Protein AF-A0A2N9N062-F1 (afdb_monomer)

Secondary structure (DSSP, 8-state):
-HHHHHHHHHHHHH-HHHHHHHIIIIIS---HHHHHHHHTS-HHHHHHHHHHHHHHHHHHHHHT--

Solvent-accessible surface area (backbone atoms only — not comparable to full-atom values): 3668 Å² total; per-residue (Å²): 110,72,68,58,54,56,50,41,60,52,38,34,75,76,40,50,66,38,33,50,51,46,46,38,39,71,75,64,64,40,52,51,61,58,44,10,61,79,66,75,50,54,40,71,53,42,51,51,43,47,55,53,40,51,52,49,53,50,52,58,64,57,68,68,59,129

Structure (mmCIF, N/CA/C/O backbone):
data_AF-A0A2N9N062-F1
#
_entry.id   AF-A0A2N9N062-F1
#
loop_
_atom_site.group_PDB
_atom_site.id
_atom_site.type_symbol
_atom_site.label_atom_id
_atom_site.label_alt_id
_atom_site.label_comp_id
_atom_site.label_asym_id
_atom_site.label_entity_id
_atom_site.label_seq_id
_atom_site.pdbx_PDB_ins_code
_atom_site.Cartn_x
_atom_site.Cartn_y
_atom_site.Cartn_z
_atom_site.occupancy
_atom_site.B_iso_or_equiv
_atom_site.auth_seq_id
_atom_site.auth_comp_id
_atom_site.auth_asym_id
_atom_site.auth_atom_id
_atom_site.pdbx_PDB_model_num
ATOM 1 N N . MET A 1 1 ? 1.592 7.805 -14.119 1.00 61.69 1 MET A N 1
ATOM 2 C CA . MET A 1 1 ? 0.475 6.911 -13.736 1.00 61.69 1 MET A CA 1
ATOM 3 C C . MET A 1 1 ? 0.617 5.536 -14.385 1.00 61.69 1 MET A C 1
ATOM 5 O O . MET A 1 1 ? 0.609 4.562 -13.654 1.00 61.69 1 MET A O 1
ATOM 9 N N . LEU A 1 2 ? 0.885 5.451 -15.699 1.00 75.12 2 LEU A N 1
ATOM 10 C CA . LEU A 1 2 ? 1.064 4.174 -16.417 1.00 75.12 2 LEU A CA 1
ATOM 11 C C . LEU A 1 2 ? 2.138 3.236 -15.821 1.00 75.12 2 LEU A C 1
ATOM 13 O O . LEU A 1 2 ? 1.951 2.028 -15.771 1.00 75.12 2 LEU A O 1
ATOM 17 N N . GLU A 1 3 ? 3.268 3.781 -15.361 1.00 85.94 3 GLU A N 1
ATOM 18 C CA . GLU A 1 3 ? 4.365 2.964 -14.816 1.00 85.94 3 GLU A CA 1
ATOM 19 C C . GLU A 1 3 ? 4.031 2.324 -13.466 1.00 85.94 3 GLU A C 1
ATOM 21 O O . GLU A 1 3 ? 4.457 1.199 -13.206 1.00 85.94 3 GLU A O 1
ATOM 26 N N . LEU A 1 4 ? 3.254 3.023 -12.631 1.00 86.81 4 LEU A N 1
ATOM 27 C CA . LEU A 1 4 ? 2.781 2.503 -11.350 1.00 86.81 4 LEU A CA 1
ATOM 28 C C . LEU A 1 4 ? 1.730 1.413 -11.568 1.00 86.81 4 LEU A C 1
ATOM 30 O O . LEU A 1 4 ? 1.814 0.375 -10.924 1.00 86.81 4 LEU A O 1
ATOM 34 N N . ASP A 1 5 ? 0.806 1.613 -12.510 1.00 88.44 5 ASP A N 1
ATOM 35 C CA . ASP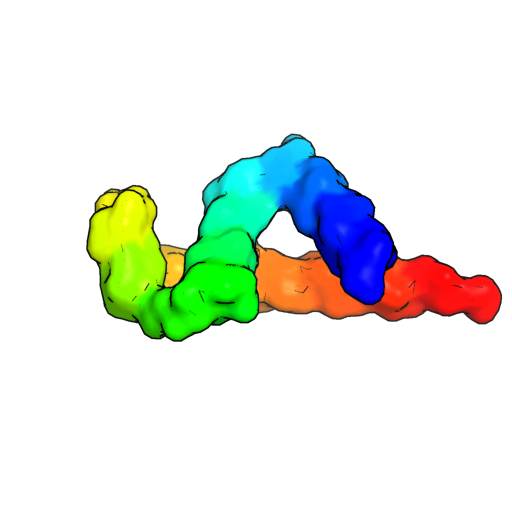 A 1 5 ? -0.177 0.594 -12.897 1.00 88.44 5 ASP A CA 1
ATOM 36 C C . ASP A 1 5 ? 0.504 -0.693 -13.373 1.00 88.44 5 ASP A C 1
ATOM 38 O O . ASP A 1 5 ? 0.151 -1.789 -12.945 1.00 88.44 5 ASP A O 1
ATOM 42 N N . GLU A 1 6 ? 1.522 -0.585 -14.229 1.00 92.69 6 GLU A N 1
ATOM 43 C CA . GLU A 1 6 ? 2.271 -1.755 -14.697 1.00 92.69 6 GLU A CA 1
ATOM 44 C C . GLU A 1 6 ? 3.072 -2.428 -13.573 1.00 92.69 6 GLU A C 1
ATOM 46 O O . GLU A 1 6 ? 3.143 -3.657 -13.518 1.00 92.69 6 GLU A O 1
ATOM 51 N N . ALA A 1 7 ? 3.653 -1.650 -12.654 1.00 94.25 7 ALA A N 1
ATOM 52 C CA . ALA A 1 7 ? 4.310 -2.196 -11.468 1.00 94.25 7 ALA A CA 1
ATOM 53 C C . ALA A 1 7 ? 3.306 -2.910 -10.545 1.00 94.25 7 ALA A C 1
ATOM 55 O O . ALA A 1 7 ? 3.602 -3.993 -10.047 1.00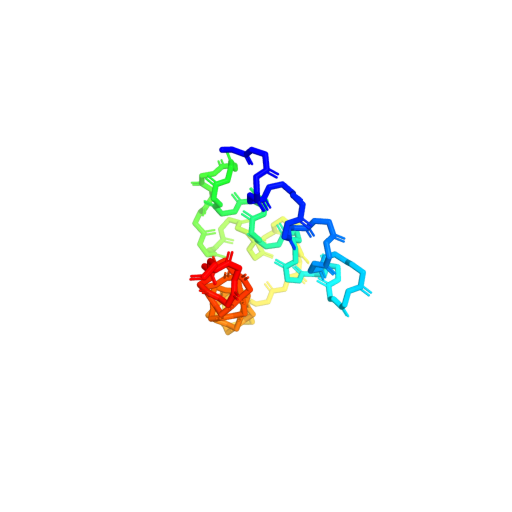 94.25 7 ALA A O 1
ATOM 56 N N . LEU A 1 8 ? 2.097 -2.371 -10.375 1.00 94.62 8 LEU A N 1
ATOM 57 C CA . LEU A 1 8 ? 1.035 -2.997 -9.586 1.00 94.62 8 LEU A CA 1
ATOM 58 C C . LEU A 1 8 ? 0.519 -4.287 -10.217 1.00 94.62 8 LEU A C 1
ATOM 60 O O . LEU A 1 8 ? 0.400 -5.282 -9.513 1.00 94.62 8 LEU A O 1
ATOM 64 N N . LYS A 1 9 ? 0.328 -4.333 -11.541 1.00 95.19 9 LYS A N 1
ATOM 65 C CA . LYS A 1 9 ? -0.006 -5.583 -12.249 1.00 95.19 9 LYS A CA 1
ATOM 66 C C . LYS A 1 9 ? 1.066 -6.659 -12.073 1.00 95.19 9 LYS A C 1
ATOM 68 O O . LYS A 1 9 ? 0.756 -7.848 -12.063 1.00 95.19 9 LYS A O 1
ATOM 73 N N . ARG A 1 10 ? 2.344 -6.274 -11.976 1.00 96.50 10 ARG A N 1
ATOM 74 C CA . ARG A 1 10 ? 3.443 -7.211 -11.677 1.00 96.50 10 ARG A CA 1
ATOM 75 C C . ARG A 1 10 ? 3.396 -7.660 -10.222 1.00 96.50 10 ARG A C 1
ATOM 77 O O . ARG A 1 10 ? 3.492 -8.859 -9.976 1.00 96.50 10 ARG A O 1
ATOM 84 N N . LEU A 1 11 ? 3.199 -6.728 -9.290 1.00 97.06 11 LEU A N 1
ATOM 85 C CA . LEU A 1 11 ? 3.058 -7.037 -7.871 1.00 97.06 11 LEU A CA 1
ATOM 86 C C . LEU A 1 11 ? 1.885 -7.988 -7.626 1.00 97.06 11 LEU A C 1
ATOM 88 O O . LEU A 1 11 ? 2.052 -8.955 -6.902 1.00 97.06 11 LEU A O 1
ATOM 92 N N . GLU A 1 12 ? 0.743 -7.781 -8.279 1.00 97.62 12 GLU A N 1
ATOM 93 C CA . GLU A 1 12 ? -0.433 -8.651 -8.174 1.00 97.62 12 GLU A CA 1
ATOM 94 C C . GLU A 1 12 ? -0.126 -10.101 -8.563 1.00 97.62 12 GLU A C 1
ATOM 96 O O . GLU A 1 12 ? -0.603 -11.029 -7.918 1.00 97.62 12 GLU A O 1
ATOM 101 N N . ARG A 1 13 ? 0.721 -10.318 -9.575 1.00 97.75 13 ARG A N 1
ATOM 102 C CA . ARG A 1 13 ? 1.148 -11.668 -9.977 1.00 97.75 13 ARG A CA 1
ATOM 103 C C . ARG A 1 13 ? 2.101 -12.320 -8.974 1.00 97.75 13 ARG A C 1
ATOM 105 O O . ARG A 1 13 ? 2.197 -13.543 -8.960 1.00 97.75 13 ARG A O 1
ATOM 112 N N . ILE A 1 14 ? 2.827 -11.525 -8.190 1.00 97.31 14 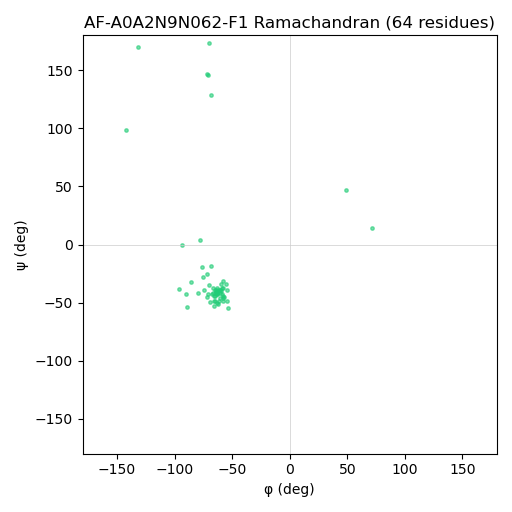ILE A N 1
ATOM 113 C CA . ILE A 1 14 ? 3.799 -11.998 -7.193 1.00 97.31 14 ILE A CA 1
ATOM 114 C C . ILE A 1 14 ? 3.106 -12.230 -5.846 1.00 97.31 14 ILE A C 1
ATOM 116 O O . ILE A 1 14 ? 3.207 -13.312 -5.274 1.00 97.31 14 ILE A O 1
ATOM 120 N N . ASP A 1 15 ? 2.401 -11.216 -5.346 1.00 97.81 15 ASP A N 1
ATOM 121 C CA . ASP A 1 15 ? 1.599 -11.254 -4.127 1.00 97.81 15 ASP A CA 1
ATOM 122 C C . ASP A 1 15 ? 0.307 -10.423 -4.331 1.00 97.81 15 ASP A C 1
ATOM 124 O O . ASP A 1 15 ? 0.302 -9.193 -4.174 1.00 97.81 15 ASP A O 1
ATOM 128 N N . PRO A 1 16 ? -0.822 -11.090 -4.649 1.00 97.69 16 PRO A N 1
ATOM 129 C CA . PRO A 1 16 ? -2.114 -10.432 -4.851 1.00 97.69 16 PRO A CA 1
ATOM 130 C C . PRO A 1 16 ? -2.592 -9.636 -3.633 1.00 97.69 16 PRO A C 1
ATOM 132 O O . PRO A 1 16 ? -3.268 -8.616 -3.764 1.00 97.69 16 PRO A O 1
ATOM 135 N N . ARG A 1 17 ? -2.239 -10.077 -2.423 1.00 97.56 17 ARG A N 1
ATOM 136 C CA . ARG A 1 17 ? -2.663 -9.430 -1.179 1.00 97.56 17 ARG A CA 1
ATOM 137 C C . ARG A 1 17 ? -1.896 -8.130 -0.961 1.00 97.56 17 ARG A C 1
ATOM 139 O O . ARG A 1 17 ? -2.505 -7.151 -0.541 1.00 97.56 17 ARG A O 1
ATOM 146 N N . GLN A 1 18 ? -0.602 -8.085 -1.270 1.00 98.25 18 GLN A N 1
ATOM 147 C CA . GLN A 1 18 ? 0.166 -6.837 -1.242 1.00 98.25 18 GLN A CA 1
ATOM 148 C C . GLN A 1 18 ? -0.351 -5.828 -2.267 1.00 98.25 18 GLN A C 1
ATOM 150 O O . GLN A 1 18 ? -0.530 -4.661 -1.914 1.00 98.25 18 GLN A O 1
ATOM 155 N N . SER A 1 19 ? -0.665 -6.277 -3.488 1.00 97.88 19 SER A N 1
ATOM 156 C CA . SER A 1 19 ? -1.300 -5.421 -4.500 1.00 97.88 19 SER A CA 1
ATOM 157 C C . SER A 1 19 ? -2.624 -4.846 -3.991 1.00 97.88 19 SER A C 1
ATOM 159 O O . SER A 1 19 ? -2.814 -3.629 -3.984 1.00 97.88 19 SER A O 1
ATOM 161 N N . ARG A 1 20 ? -3.491 -5.697 -3.425 1.00 97.94 20 ARG A N 1
ATOM 162 C CA . ARG A 1 20 ? -4.779 -5.269 -2.867 1.00 97.94 20 ARG A CA 1
ATOM 163 C C . ARG A 1 20 ? -4.640 -4.265 -1.721 1.00 97.94 20 ARG A C 1
ATOM 165 O O . ARG A 1 20 ? -5.414 -3.314 -1.640 1.00 97.94 20 ARG A O 1
ATOM 172 N N . ILE A 1 21 ? -3.651 -4.446 -0.844 1.00 98.31 21 ILE A N 1
ATOM 173 C CA . ILE A 1 21 ? -3.352 -3.479 0.222 1.00 98.31 21 ILE A CA 1
ATOM 174 C C . ILE A 1 21 ? -2.935 -2.134 -0.379 1.00 98.31 21 ILE A C 1
ATOM 176 O O . ILE A 1 21 ? -3.334 -1.092 0.141 1.00 98.31 21 ILE A O 1
ATOM 180 N N . VAL A 1 22 ? -2.164 -2.129 -1.472 1.00 96.75 22 VAL A N 1
ATOM 181 C CA . VAL A 1 22 ? -1.782 -0.879 -2.140 1.00 96.75 22 VAL A CA 1
ATOM 182 C C . VAL A 1 22 ? -2.973 -0.195 -2.792 1.00 96.75 22 VAL A C 1
ATOM 184 O O . VAL A 1 22 ? -3.118 1.014 -2.626 1.00 96.75 22 VAL A O 1
ATOM 187 N N . GLU A 1 23 ? -3.851 -0.942 -3.457 1.00 96.38 23 GLU A N 1
ATOM 188 C CA . GLU A 1 23 ? -5.100 -0.405 -4.004 1.00 96.38 23 GLU A CA 1
ATOM 189 C C . GLU A 1 23 ? -5.920 0.320 -2.935 1.00 96.38 23 GLU A C 1
ATOM 191 O O . GLU A 1 23 ? -6.241 1.500 -3.084 1.00 96.38 23 GLU A O 1
ATOM 196 N N . LEU A 1 24 ? -6.208 -0.363 -1.825 1.00 97.81 24 LEU A N 1
ATOM 197 C CA . LEU A 1 24 ? -7.051 0.169 -0.756 1.00 97.81 24 LEU A CA 1
ATOM 198 C C . LEU A 1 24 ? -6.421 1.390 -0.077 1.00 97.81 24 LEU A C 1
ATOM 200 O O . LEU A 1 24 ? -7.098 2.395 0.129 1.00 97.81 24 LEU A O 1
ATOM 204 N N . ARG A 1 25 ? -5.120 1.339 0.229 1.00 96.38 25 ARG A N 1
ATOM 205 C CA . ARG A 1 25 ? -4.448 2.419 0.964 1.00 96.38 25 ARG A CA 1
ATOM 206 C C . ARG A 1 25 ? -4.085 3.617 0.099 1.00 96.38 25 ARG A C 1
ATOM 208 O O . ARG A 1 25 ? -4.196 4.749 0.556 1.00 96.38 25 ARG A O 1
ATOM 215 N N . TYR A 1 26 ? -3.596 3.385 -1.117 1.00 92.31 26 TYR A N 1
ATOM 216 C CA . TYR A 1 26 ? -3.081 4.456 -1.970 1.00 92.31 26 TYR A CA 1
ATOM 217 C C . TYR A 1 26 ? -4.165 5.067 -2.859 1.00 92.31 26 TYR A C 1
ATOM 219 O O . TYR A 1 26 ? -4.229 6.286 -2.979 1.00 92.31 26 TYR A O 1
ATOM 227 N N . PHE A 1 27 ? -5.024 4.239 -3.458 1.00 91.38 27 PHE A N 1
ATOM 228 C CA . PHE A 1 27 ? -6.084 4.716 -4.353 1.00 91.38 27 PHE A CA 1
ATOM 229 C C . PHE A 1 27 ? -7.418 4.873 -3.626 1.00 91.38 27 PHE A C 1
ATOM 231 O O . PHE A 1 27 ? -8.135 5.837 -3.872 1.00 91.38 27 PHE A O 1
ATOM 238 N N . GLY A 1 28 ? -7.736 3.954 -2.712 1.00 94.38 28 GLY A N 1
ATOM 239 C CA . GLY A 1 28 ? -8.930 4.042 -1.870 1.00 94.38 28 GLY A CA 1
ATOM 240 C C . GLY A 1 28 ? -8.803 5.048 -0.723 1.00 94.38 28 GLY A C 1
ATOM 241 O O . GLY A 1 28 ? -9.818 5.489 -0.196 1.00 94.38 28 GLY A O 1
ATOM 242 N N . GLY A 1 29 ? -7.577 5.429 -0.345 1.00 96.69 29 GLY A N 1
ATOM 243 C CA . GLY A 1 29 ? -7.317 6.354 0.761 1.00 96.69 29 GLY A CA 1
ATOM 244 C C . GLY A 1 29 ? -7.582 5.771 2.154 1.00 96.69 29 GLY A C 1
ATOM 245 O O . GLY A 1 29 ? -7.652 6.535 3.113 1.00 96.69 29 GLY A O 1
ATOM 246 N N . LEU A 1 30 ? -7.729 4.446 2.276 1.00 98.44 30 LEU A N 1
ATOM 247 C CA . LEU A 1 30 ? -8.029 3.787 3.547 1.00 98.44 30 LEU A CA 1
ATOM 248 C C . LEU A 1 30 ? -6.826 3.802 4.502 1.00 98.44 30 LEU A C 1
ATOM 250 O O . LEU A 1 30 ? -5.661 3.657 4.109 1.00 98.44 30 LEU A O 1
ATOM 254 N N . THR A 1 31 ? -7.133 3.881 5.792 1.00 98.31 31 THR A N 1
ATOM 255 C CA . THR A 1 31 ? -6.196 3.661 6.898 1.00 98.31 31 THR A CA 1
ATOM 256 C C . THR A 1 31 ? -5.787 2.186 7.028 1.00 98.31 31 THR A C 1
ATOM 258 O O . THR A 1 31 ? -6.282 1.303 6.319 1.00 98.31 31 THR A O 1
ATOM 261 N N . GLU A 1 32 ? -4.837 1.895 7.923 1.00 97.81 32 GLU A N 1
ATOM 262 C CA . GLU A 1 32 ? -4.407 0.516 8.206 1.00 97.81 32 GLU A CA 1
ATOM 263 C C . GLU A 1 32 ? 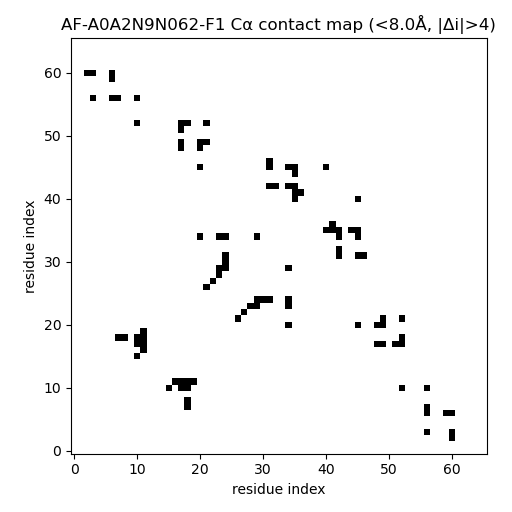-5.538 -0.307 8.812 1.00 97.81 32 GLU A C 1
ATOM 265 O O . GLU A 1 32 ? -5.707 -1.473 8.463 1.00 97.81 32 GLU A O 1
ATOM 270 N N . GLU A 1 33 ? -6.314 0.325 9.682 1.00 98.38 33 GLU A N 1
ATOM 271 C CA . GLU A 1 33 ? -7.446 -0.239 10.397 1.00 98.38 33 GLU A CA 1
ATOM 272 C C . GLU A 1 33 ? -8.610 -0.532 9.445 1.00 98.38 33 GLU A C 1
ATOM 274 O O . GLU A 1 33 ? -9.089 -1.663 9.410 1.00 98.38 33 GLU A O 1
ATOM 279 N N . GLU A 1 34 ? -8.998 0.426 8.599 1.00 98.69 34 GLU A N 1
ATOM 280 C CA . GLU A 1 34 ? -10.057 0.216 7.597 1.00 98.69 34 GLU A CA 1
ATOM 281 C C . GLU A 1 34 ? -9.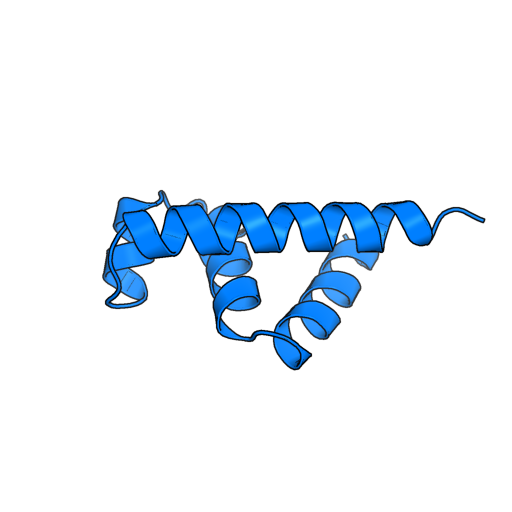652 -0.848 6.568 1.00 98.69 34 GLU A C 1
ATOM 283 O O . GLU A 1 34 ? -10.446 -1.710 6.194 1.00 98.69 34 GLU A O 1
ATOM 288 N N . THR A 1 35 ? -8.390 -0.840 6.126 1.00 98.62 35 THR A N 1
ATOM 289 C CA . THR A 1 35 ? -7.878 -1.871 5.208 1.00 98.62 35 THR A CA 1
ATOM 290 C C . THR A 1 35 ? -7.911 -3.254 5.862 1.00 98.62 35 THR A C 1
ATOM 292 O O . THR A 1 35 ? -8.245 -4.244 5.211 1.00 98.62 35 THR A O 1
ATOM 295 N N . ALA A 1 36 ? -7.562 -3.335 7.148 1.00 98.50 36 ALA A N 1
ATOM 296 C CA . ALA A 1 36 ? -7.577 -4.573 7.918 1.00 98.50 36 ALA A CA 1
ATOM 297 C C . ALA A 1 36 ? -8.992 -5.142 8.048 1.00 98.50 36 ALA A C 1
ATOM 299 O O . ALA A 1 36 ? -9.177 -6.344 7.858 1.00 98.50 36 ALA A O 1
ATOM 300 N N . GLU A 1 37 ? -9.975 -4.277 8.297 1.00 98.50 37 GLU A N 1
ATOM 301 C CA . GLU A 1 37 ? -11.392 -4.633 8.340 1.00 98.50 37 GLU A CA 1
ATOM 302 C C . GLU A 1 37 ? -11.879 -5.161 6.984 1.00 98.50 37 GLU A C 1
ATOM 304 O O . GLU A 1 37 ? -12.390 -6.279 6.908 1.00 98.50 37 GLU A O 1
ATOM 309 N N . VAL A 1 38 ? -11.622 -4.428 5.893 1.00 98.44 38 VAL A N 1
ATOM 310 C CA . VAL A 1 38 ? -12.007 -4.833 4.526 1.00 98.44 38 VAL A CA 1
ATOM 311 C C . VAL A 1 38 ? -11.391 -6.175 4.127 1.00 98.44 38 VAL A C 1
ATOM 313 O O . VAL A 1 38 ? -12.021 -6.975 3.435 1.00 98.44 38 VAL A O 1
ATOM 316 N N . MET A 1 39 ? -10.148 -6.429 4.536 1.00 98.00 39 MET A N 1
ATOM 317 C CA . MET A 1 39 ? -9.410 -7.640 4.171 1.00 98.00 39 MET A CA 1
ATOM 318 C C . MET A 1 39 ? -9.528 -8.772 5.198 1.00 98.00 39 MET A C 1
ATOM 320 O O . MET A 1 39 ? -8.950 -9.837 4.980 1.00 98.00 39 MET A O 1
ATOM 324 N N . ASN A 1 40 ? -10.256 -8.556 6.298 1.00 98.12 40 ASN A N 1
ATOM 325 C CA . ASN A 1 40 ? -10.410 -9.492 7.412 1.00 98.12 40 ASN A CA 1
ATOM 326 C C . ASN A 1 40 ? -9.067 -10.059 7.928 1.00 98.12 40 ASN A C 1
ATOM 328 O O . ASN A 1 40 ? -8.889 -11.266 8.107 1.00 98.12 40 ASN A O 1
ATOM 332 N N . ILE A 1 41 ? -8.088 -9.176 8.137 1.00 97.94 41 ILE A N 1
ATOM 333 C CA . ILE A 1 41 ? -6.766 -9.497 8.702 1.00 97.94 41 ILE A CA 1
ATOM 334 C C . ILE A 1 41 ? -6.410 -8.509 9.811 1.00 97.94 41 ILE A C 1
ATOM 336 O O . ILE A 1 41 ? -7.073 -7.500 9.994 1.00 97.94 41 ILE A O 1
ATOM 340 N N . SER A 1 42 ? -5.343 -8.769 10.571 1.00 98.50 42 SER A N 1
ATOM 341 C CA . SER A 1 42 ? -4.926 -7.821 11.614 1.00 98.50 42 SER A CA 1
ATOM 342 C C . SER A 1 42 ? -4.317 -6.535 11.019 1.00 98.50 42 SER A C 1
ATOM 344 O O . SER A 1 42 ? -3.557 -6.631 10.045 1.00 98.50 42 SER A O 1
ATOM 346 N N . PRO A 1 43 ? -4.505 -5.355 11.648 1.00 98.44 43 PRO A N 1
ATOM 347 C CA . PRO A 1 43 ? -3.806 -4.121 11.259 1.00 98.44 43 PRO A CA 1
ATOM 348 C C . PRO A 1 43 ? -2.281 -4.281 11.249 1.00 98.44 43 PRO A C 1
ATOM 350 O O . PRO A 1 43 ? -1.588 -3.773 10.370 1.00 98.44 43 PRO A O 1
ATOM 353 N N . ARG A 1 44 ? -1.737 -5.094 12.167 1.00 98.44 44 ARG A N 1
ATOM 354 C CA . ARG A 1 44 ? -0.306 -5.437 12.195 1.00 98.44 44 ARG A CA 1
ATOM 355 C C . ARG A 1 44 ? 0.143 -6.148 10.915 1.00 98.44 44 ARG A C 1
ATOM 357 O O . ARG A 1 44 ? 1.244 -5.887 10.428 1.00 98.44 44 ARG A O 1
ATOM 364 N N . THR A 1 45 ? -0.692 -7.039 10.381 1.00 98.31 45 THR A N 1
ATOM 365 C CA . THR A 1 45 ? -0.446 -7.709 9.099 1.00 98.31 45 THR A CA 1
ATOM 366 C C . THR A 1 45 ? -0.490 -6.692 7.964 1.00 98.31 45 THR A C 1
ATOM 368 O O . THR A 1 45 ? 0.468 -6.637 7.200 1.00 98.31 45 THR A O 1
ATOM 371 N N . VAL A 1 46 ? -1.517 -5.833 7.898 1.00 98.50 46 VAL A N 1
ATOM 372 C CA . VAL A 1 46 ? -1.612 -4.767 6.879 1.00 98.50 46 VAL A CA 1
ATOM 373 C C . VAL A 1 46 ? -0.367 -3.889 6.880 1.00 98.50 46 VAL A C 1
ATOM 375 O O . VAL A 1 46 ? 0.236 -3.678 5.831 1.00 98.50 46 VAL A O 1
ATOM 378 N N . LYS A 1 47 ? 0.068 -3.421 8.052 1.00 98.25 47 LYS A N 1
ATOM 379 C CA . LYS A 1 47 ? 1.260 -2.580 8.200 1.00 98.25 47 LYS A CA 1
ATOM 380 C C . LYS A 1 47 ? 2.520 -3.252 7.656 1.00 98.25 47 LYS A C 1
ATOM 382 O O . LYS A 1 47 ? 3.306 -2.613 6.955 1.00 98.25 47 LYS A O 1
ATOM 387 N N . ARG A 1 48 ? 2.717 -4.539 7.970 1.00 98.31 48 ARG A N 1
ATOM 388 C CA . ARG A 1 48 ? 3.872 -5.315 7.495 1.00 98.31 48 ARG A CA 1
ATOM 389 C C . ARG A 1 48 ? 3.836 -5.491 5.980 1.00 98.31 48 ARG A C 1
ATOM 391 O O . ARG A 1 48 ? 4.819 -5.174 5.320 1.00 98.31 48 ARG A O 1
ATOM 398 N N . GLU A 1 49 ? 2.721 -5.978 5.443 1.00 98.19 49 GLU A N 1
ATOM 399 C CA . GLU A 1 49 ? 2.570 -6.221 4.004 1.00 98.19 49 GLU A CA 1
ATOM 400 C C . GLU A 1 49 ? 2.669 -4.912 3.207 1.00 98.19 49 GLU A C 1
ATOM 402 O O . GLU A 1 49 ? 3.324 -4.870 2.172 1.00 98.19 49 GLU A O 1
ATOM 407 N N . TRP A 1 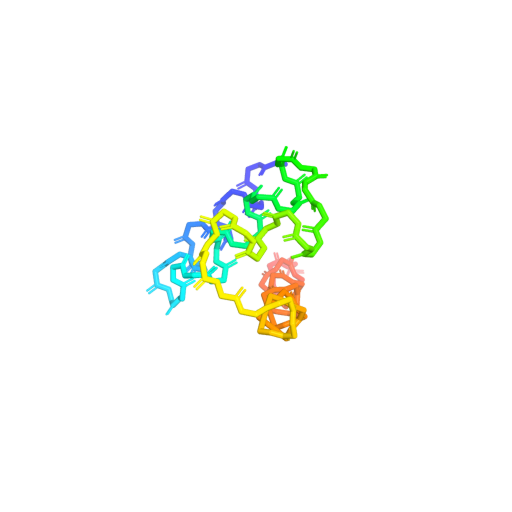50 ? 2.124 -3.810 3.729 1.00 98.00 50 TRP A N 1
ATOM 408 C CA . TRP A 1 50 ? 2.266 -2.480 3.136 1.00 98.00 50 TRP A CA 1
ATOM 409 C C . TRP A 1 50 ? 3.720 -2.019 3.049 1.00 98.00 50 TRP A C 1
ATOM 411 O O . TRP A 1 50 ? 4.149 -1.510 2.015 1.00 98.00 50 TRP A O 1
ATOM 421 N N . ALA A 1 51 ? 4.496 -2.191 4.124 1.00 98.00 51 ALA A N 1
ATOM 422 C CA . ALA A 1 51 ? 5.904 -1.811 4.126 1.00 98.00 51 ALA A CA 1
ATOM 423 C C . ALA A 1 51 ? 6.699 -2.588 3.064 1.00 98.00 51 ALA A C 1
ATOM 425 O O . ALA A 1 51 ? 7.500 -1.986 2.347 1.00 98.00 51 ALA A O 1
ATOM 426 N N . VAL A 1 52 ? 6.433 -3.893 2.931 1.00 98.06 52 VAL A N 1
ATOM 427 C CA . VAL A 1 52 ? 7.052 -4.753 1.910 1.00 98.06 52 VAL A CA 1
ATOM 428 C C . VAL A 1 52 ? 6.629 -4.322 0.506 1.00 98.06 52 VAL A C 1
ATOM 430 O O . VAL A 1 52 ? 7.494 -4.081 -0.335 1.00 98.06 52 VAL A O 1
ATOM 433 N N . ALA A 1 53 ? 5.329 -4.129 0.275 1.00 97.56 53 ALA A N 1
ATOM 434 C CA . ALA A 1 53 ? 4.785 -3.712 -1.013 1.00 97.56 53 ALA A CA 1
ATOM 435 C C . ALA A 1 53 ? 5.389 -2.383 -1.490 1.00 97.56 53 ALA A C 1
ATOM 437 O O . ALA A 1 53 ? 5.825 -2.269 -2.633 1.00 97.56 53 ALA A O 1
ATOM 438 N N . ARG A 1 54 ? 5.488 -1.380 -0.604 1.00 96.12 54 ARG A N 1
ATOM 439 C CA . ARG A 1 54 ? 6.124 -0.098 -0.946 1.00 96.12 54 ARG A CA 1
ATOM 440 C C . ARG A 1 54 ? 7.607 -0.241 -1.266 1.00 96.12 54 ARG A C 1
ATOM 442 O O . ARG A 1 54 ? 8.077 0.419 -2.187 1.00 96.12 54 ARG A O 1
ATOM 449 N N . ALA A 1 55 ? 8.346 -1.045 -0.499 1.00 96.81 55 ALA A N 1
ATOM 450 C 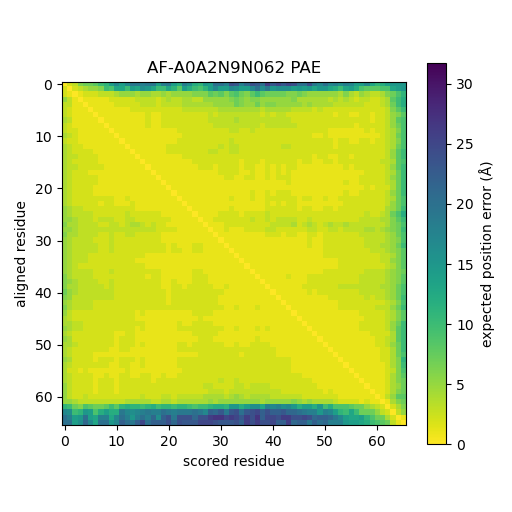CA . ALA A 1 55 ? 9.769 -1.265 -0.750 1.00 96.81 55 ALA A CA 1
ATOM 451 C C . ALA A 1 55 ? 9.986 -1.933 -2.115 1.00 96.81 55 ALA A C 1
ATOM 453 O O . ALA A 1 55 ? 10.849 -1.505 -2.880 1.00 96.81 55 ALA A O 1
ATOM 454 N N . TRP A 1 56 ? 9.152 -2.921 -2.443 1.00 96.88 56 TRP A N 1
ATOM 455 C CA . TRP A 1 56 ? 9.163 -3.580 -3.742 1.00 96.88 56 TRP A CA 1
ATOM 456 C C . TRP A 1 56 ? 8.815 -2.609 -4.878 1.00 96.88 56 TRP A C 1
ATOM 458 O O . TRP A 1 56 ? 9.581 -2.493 -5.829 1.00 96.88 56 TRP A O 1
ATOM 468 N N . LEU A 1 57 ? 7.722 -1.844 -4.752 1.00 94.94 57 LEU A N 1
ATOM 469 C CA . LEU A 1 57 ? 7.308 -0.859 -5.762 1.00 94.94 57 LEU A CA 1
ATOM 470 C C . LEU A 1 57 ? 8.379 0.210 -5.981 1.00 94.94 57 LEU A C 1
ATOM 472 O O . LEU A 1 57 ? 8.644 0.596 -7.115 1.00 94.94 57 LEU A O 1
ATOM 476 N N . TYR A 1 58 ? 9.024 0.670 -4.908 1.00 94.50 58 TYR A N 1
ATOM 477 C CA . TYR A 1 58 ? 10.137 1.605 -5.012 1.00 94.50 58 TYR A CA 1
ATOM 478 C C . TYR A 1 58 ? 11.300 1.003 -5.806 1.00 94.50 58 TYR A C 1
ATOM 480 O O . TYR A 1 58 ? 11.793 1.641 -6.734 1.00 94.50 58 TYR A O 1
ATOM 488 N N . ALA A 1 59 ? 11.719 -0.226 -5.491 1.00 94.00 59 ALA A N 1
ATOM 489 C CA . ALA A 1 59 ? 12.784 -0.911 -6.222 1.00 94.00 59 ALA A CA 1
ATOM 490 C C . ALA A 1 59 ? 12.425 -1.147 -7.700 1.00 94.00 59 ALA A C 1
ATOM 492 O O . ALA A 1 59 ? 13.267 -0.954 -8.573 1.00 94.00 59 ALA A O 1
ATOM 493 N N . GLU A 1 60 ? 11.182 -1.525 -7.993 1.00 93.69 60 GLU A N 1
ATOM 494 C CA . GLU A 1 60 ? 10.690 -1.766 -9.354 1.00 93.69 60 GLU A CA 1
ATOM 495 C C . GLU A 1 60 ? 10.674 -0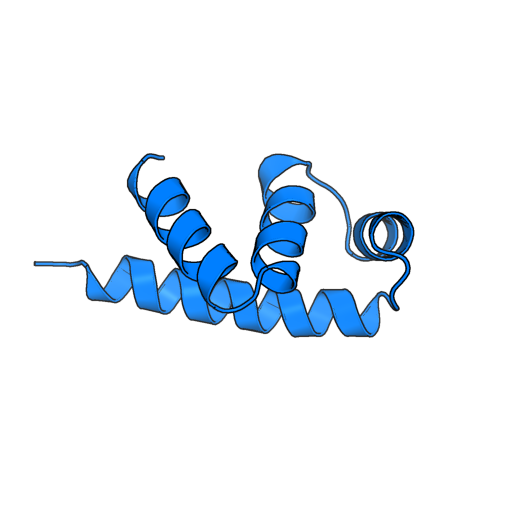.480 -10.195 1.00 93.69 60 GLU A C 1
ATOM 497 O O . GLU A 1 60 ? 11.116 -0.461 -11.346 1.00 93.69 60 GLU A O 1
ATOM 502 N N . LEU A 1 61 ? 10.194 0.623 -9.615 1.00 92.19 61 LEU A N 1
ATOM 503 C CA . LEU A 1 61 ? 10.095 1.914 -10.298 1.00 92.19 61 LEU A CA 1
ATOM 504 C C . LEU A 1 61 ? 11.455 2.606 -10.449 1.00 92.19 61 LEU A C 1
ATOM 506 O O . LEU A 1 61 ? 11.656 3.364 -11.393 1.00 92.19 61 LEU A O 1
ATOM 510 N N . THR A 1 62 ? 12.401 2.351 -9.543 1.00 90.38 62 THR A N 1
ATOM 511 C CA . THR A 1 62 ? 13.744 2.951 -9.604 1.00 90.38 62 THR A CA 1
ATOM 512 C C . THR A 1 62 ? 14.716 2.171 -10.482 1.00 90.38 62 THR A C 1
ATOM 514 O O . THR A 1 62 ? 15.547 2.797 -11.138 1.00 90.38 62 THR A O 1
ATOM 517 N N . GLN A 1 63 ? 14.594 0.842 -10.571 1.00 77.62 63 GLN A N 1
ATOM 518 C CA . GLN A 1 63 ? 15.401 0.023 -11.488 1.00 77.62 63 GLN A CA 1
ATOM 519 C C . GLN A 1 63 ? 15.072 0.264 -12.969 1.00 77.62 63 GLN A C 1
ATOM 521 O O . GLN A 1 63 ? 15.884 -0.051 -13.830 1.00 77.62 63 GLN A O 1
ATOM 526 N N . LYS A 1 64 ? 13.911 0.852 -13.281 1.00 61.50 64 LYS A N 1
ATOM 527 C CA . LYS A 1 64 ? 13.520 1.238 -14.647 1.00 61.50 64 LYS A CA 1
ATOM 528 C C . LYS A 1 64 ? 14.174 2.523 -15.171 1.00 61.50 64 LYS A C 1
ATOM 530 O O . LYS A 1 64 ? 13.839 2.949 -16.276 1.00 61.50 64 LYS A O 1
ATOM 535 N N . ARG A 1 65 ? 15.083 3.159 -14.425 1.00 46.22 65 ARG A N 1
ATOM 536 C CA . ARG A 1 65 ? 15.840 4.299 -14.963 1.00 46.22 65 ARG A CA 1
ATOM 537 C C . ARG A 1 65 ? 16.814 3.815 -16.056 1.00 46.22 65 ARG A C 1
ATOM 539 O O . ARG A 1 65 ? 17.527 2.852 -15.787 1.00 46.22 65 ARG A O 1
ATOM 546 N N . PRO A 1 66 ? 16.817 4.436 -17.254 1.00 50.59 66 PRO A N 1
ATOM 547 C CA . PRO A 1 66 ? 17.783 4.120 -18.307 1.00 50.59 66 PRO A CA 1
ATOM 548 C C . PRO A 1 66 ? 19.223 4.416 -17.876 1.00 50.59 66 PRO A C 1
ATOM 550 O O . PRO A 1 66 ? 19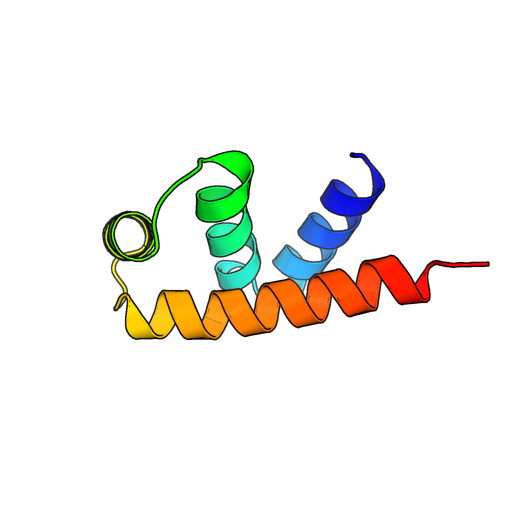.413 5.293 -16.999 1.00 50.59 66 PRO A O 1
#

Sequence (66 aa):
MLELDEALKRLERIDPRQSRIVELRYFGGLTEEETAEVMNISPRTVKREWAVARAWLYAELTQKRP

Mean predicted aligned error: 3.33 Å

pLDDT: mean 93.22, std 10.8, range [46.22, 98.69]

Nearest PDB structures (foldseek):
  3hug-assembly6_A  TM=9.339E-01  e=3.237E-02  Mycobacterium tuberculosis H37Rv
  3hug-assembly4_M  TM=9.386E-01  e=3.846E-02  Mycobacterium tuberculosis H37Rv
  3hug-assembly6_K  TM=9.373E-01  e=4.074E-02  Mycobacterium tuberculosis H37Rv
  3vfz-assembly3_A  TM=9.521E-01  e=4.841E-02  Mycobacterium tuberculosis
  3hug-assembly1_C  TM=9.376E-01  e=4.841E-02  Mycobacterium tuberculosis H37Rv

Foldseek 3Di:
DVQLVVLLVVVCVVPVLLSLLCCCCPVVVDDLVRSCVVVVHDSVVSVVSPVVSVVSSVCSSVVPDD

Radius of gyration: 11.88 Å; Cα contacts (8 Å, |Δi|>4): 52; chains: 1; bounding box: 30×19×30 Å